Protein AF-A0A3M1S3Q2-F1 (afdb_monomer_lite)

Foldseek 3Di:
DDDDDDDDDDDPVSVVVVVVVVCVVCPPCVVVVCVVVVVVVVVVVVVVVVVVVVVVVVVVCVVDVDDPDDDDDDDDDDPDPDDPPPPPPPDDDPPDDDDDDDDDDD

pLDDT: mean 74.61, std 17.02, range [41.69, 95.81]

Sequence (106 aa):
MTFPLALGTPGGTEMLVILVVAVSLFGKRLPEVARSLGKSFSEFKRGISGLENEFRAVTSEVTNPNVPSSTTRTATEEDNEDDRREAVAPKFVPPSAAPQEETADS

Secondary structure (DSSP, 8-state):
----S-SS---HHHHHHHHHHHHHHHGGGHHHHHHHHHHHHHHHHHHHHHHHHHHHHHHHHHH-S-------------------------------S---------

Structure (mmCIF, N/CA/C/O backbone):
data_AF-A0A3M1S3Q2-F1
#
_entry.id   AF-A0A3M1S3Q2-F1
#
loop_
_atom_site.group_PDB
_atom_site.id
_atom_site.type_symbol
_atom_site.label_atom_id
_atom_site.label_alt_id
_atom_site.label_comp_id
_atom_site.label_asym_id
_atom_site.label_entity_id
_atom_site.label_seq_id
_atom_site.pdbx_PDB_ins_code
_atom_site.Cartn_x
_atom_site.Cartn_y
_atom_site.Cartn_z
_atom_site.occupancy
_atom_site.B_iso_or_equiv
_atom_site.auth_seq_id
_atom_site.auth_comp_id
_atom_site.auth_asym_id
_atom_site.auth_atom_id
_atom_site.pdbx_PDB_model_num
ATOM 1 N N . MET A 1 1 ? 28.705 -8.352 -19.014 1.00 44.66 1 MET A N 1
ATOM 2 C CA . MET A 1 1 ? 29.542 -8.138 -17.813 1.00 44.66 1 MET A CA 1
ATOM 3 C C . MET A 1 1 ? 28.625 -8.113 -16.605 1.00 44.66 1 MET A C 1
ATOM 5 O O . MET A 1 1 ? 27.873 -7.163 -16.452 1.00 44.66 1 MET A O 1
ATOM 9 N N . THR A 1 2 ? 28.598 -9.203 -15.841 1.00 50.84 2 THR A N 1
ATOM 10 C CA . THR A 1 2 ? 27.755 -9.379 -14.649 1.00 50.84 2 THR A CA 1
ATOM 11 C C . THR A 1 2 ? 28.519 -8.871 -13.427 1.00 50.84 2 THR A C 1
ATOM 13 O O . THR A 1 2 ? 29.659 -9.291 -13.232 1.00 50.84 2 THR A O 1
ATOM 16 N N . PHE A 1 3 ? 27.922 -7.988 -12.627 1.00 58.38 3 PHE A N 1
ATOM 17 C CA . PHE A 1 3 ? 28.509 -7.479 -11.382 1.00 58.38 3 PHE A CA 1
ATOM 18 C C . PHE A 1 3 ? 27.762 -8.053 -10.163 1.00 58.38 3 PHE A C 1
ATOM 20 O O . PHE A 1 3 ? 26.574 -8.358 -10.273 1.00 58.38 3 PHE A O 1
ATOM 27 N N . PRO A 1 4 ? 28.481 -8.326 -9.063 1.00 56.62 4 PRO A N 1
ATOM 28 C CA . PRO A 1 4 ? 28.164 -9.378 -8.109 1.00 56.62 4 PRO A CA 1
ATOM 29 C C . PRO A 1 4 ? 27.034 -9.002 -7.149 1.00 56.62 4 PRO A C 1
ATOM 31 O O . PRO A 1 4 ? 27.016 -7.934 -6.548 1.00 56.62 4 PRO A O 1
ATOM 34 N N . LEU A 1 5 ? 26.137 -9.966 -6.953 1.00 69.62 5 LEU A N 1
ATOM 35 C CA . LEU A 1 5 ? 25.271 -10.071 -5.787 1.00 69.62 5 LEU A CA 1
ATOM 36 C C . LEU A 1 5 ? 26.136 -10.099 -4.516 1.00 69.62 5 LEU A C 1
ATOM 38 O O . LEU A 1 5 ? 27.021 -10.942 -4.400 1.00 69.62 5 LEU A O 1
ATOM 42 N N . ALA A 1 6 ? 25.795 -9.228 -3.567 1.00 71.00 6 ALA A N 1
ATOM 43 C CA . ALA A 1 6 ? 26.351 -9.095 -2.219 1.00 71.00 6 ALA A CA 1
ATOM 44 C C . ALA A 1 6 ? 27.669 -8.307 -2.106 1.00 71.00 6 ALA A C 1
ATOM 46 O O . ALA A 1 6 ? 28.755 -8.845 -2.288 1.00 71.00 6 ALA A O 1
ATOM 47 N N . LEU A 1 7 ? 27.541 -7.028 -1.725 1.00 65.12 7 LEU A N 1
ATOM 48 C CA . LEU A 1 7 ? 28.132 -6.404 -0.524 1.00 65.12 7 LEU A CA 1
ATOM 49 C C . LEU A 1 7 ? 27.970 -4.876 -0.635 1.00 65.12 7 LEU A C 1
ATOM 51 O O . LEU A 1 7 ? 28.653 -4.232 -1.422 1.00 65.12 7 LEU A O 1
ATOM 55 N N . GLY A 1 8 ? 27.076 -4.284 0.161 1.00 66.25 8 GLY A N 1
ATOM 56 C CA . GLY A 1 8 ? 27.029 -2.829 0.359 1.00 66.25 8 GLY A CA 1
ATOM 57 C C . GLY A 1 8 ? 25.650 -2.230 0.151 1.00 66.25 8 GLY A C 1
ATOM 58 O O . GLY A 1 8 ? 24.934 -2.017 1.119 1.00 66.25 8 GLY A O 1
ATOM 59 N N . THR A 1 9 ? 25.252 -1.980 -1.088 1.00 66.25 9 THR A N 1
ATOM 60 C CA . THR A 1 9 ? 23.945 -1.413 -1.436 1.00 66.25 9 THR A CA 1
ATOM 61 C C . THR A 1 9 ? 23.685 -1.709 -2.912 1.00 66.25 9 THR A C 1
ATOM 63 O O . THR A 1 9 ? 24.552 -1.407 -3.730 1.00 66.25 9 THR A O 1
ATOM 66 N N . PRO A 1 10 ? 22.536 -2.296 -3.295 1.00 71.00 10 PRO A N 1
ATOM 67 C CA . PRO A 1 10 ? 22.197 -2.403 -4.707 1.00 71.00 10 PRO A CA 1
ATOM 68 C C . PRO A 1 10 ? 22.057 -0.985 -5.271 1.00 71.00 10 PRO A C 1
ATOM 70 O O . PRO A 1 10 ? 21.230 -0.193 -4.810 1.00 71.00 10 PRO A O 1
ATOM 73 N N . GLY A 1 11 ? 22.899 -0.649 -6.240 1.00 80.00 11 GLY A N 1
ATOM 74 C CA . GLY A 1 11 ? 22.790 0.558 -7.039 1.00 80.00 11 GLY A CA 1
ATOM 75 C C . GLY A 1 11 ? 21.501 0.572 -7.865 1.00 80.00 11 GLY A C 1
ATOM 76 O O . GLY A 1 11 ? 20.762 -0.413 -7.956 1.00 80.00 11 GLY A O 1
ATOM 77 N N . GLY A 1 12 ? 21.215 1.713 -8.500 1.00 84.94 12 GLY A N 1
ATOM 78 C CA . GLY A 1 12 ? 19.963 1.918 -9.243 1.00 84.94 12 GLY A CA 1
ATOM 79 C C . GLY A 1 12 ? 19.700 0.857 -10.319 1.00 84.94 12 GLY A C 1
ATOM 80 O O . GLY A 1 12 ? 18.558 0.445 -10.517 1.00 84.94 12 GLY A O 1
ATOM 81 N N . THR A 1 13 ? 20.755 0.351 -10.962 1.00 85.75 13 THR A N 1
ATOM 82 C CA . THR A 1 13 ? 20.650 -0.710 -11.972 1.00 85.75 13 THR A CA 1
ATOM 83 C C . THR A 1 13 ? 20.238 -2.052 -11.361 1.00 85.75 13 THR A C 1
ATOM 85 O O . THR A 1 13 ? 19.407 -2.749 -11.935 1.00 85.75 13 THR A O 1
ATOM 88 N N . GLU A 1 14 ? 20.755 -2.413 -10.185 1.00 84.69 14 GLU A N 1
ATOM 89 C CA . GLU A 1 14 ? 20.386 -3.660 -9.499 1.00 84.69 14 GLU A CA 1
ATOM 90 C C . GLU A 1 14 ? 18.942 -3.614 -8.991 1.00 84.69 14 GLU A C 1
ATOM 92 O O . GLU A 1 14 ? 18.213 -4.596 -9.135 1.00 84.69 14 GLU A O 1
ATOM 97 N N . MET A 1 15 ? 18.483 -2.458 -8.498 1.00 88.31 15 MET A N 1
ATOM 98 C CA . MET A 1 15 ? 17.068 -2.255 -8.158 1.00 88.31 15 MET A CA 1
ATOM 99 C C . MET A 1 15 ? 16.151 -2.442 -9.370 1.00 88.31 15 MET A C 1
ATOM 101 O O . MET A 1 15 ? 15.076 -3.028 -9.241 1.00 88.31 15 MET A O 1
ATOM 105 N N . LEU A 1 16 ? 16.578 -1.998 -10.555 1.00 90.75 16 LEU A N 1
ATOM 106 C CA . LEU A 1 16 ? 15.828 -2.192 -11.796 1.00 90.75 16 LEU A CA 1
ATOM 107 C C . LEU A 1 16 ? 15.758 -3.683 -12.169 1.00 90.75 16 LEU A C 1
ATOM 109 O O . LEU A 1 16 ? 14.686 -4.177 -12.509 1.00 90.75 16 LEU A O 1
ATOM 113 N N . VAL A 1 17 ? 16.858 -4.431 -12.030 1.00 91.69 17 VAL A N 1
ATOM 114 C CA . VAL A 1 17 ? 16.863 -5.888 -12.263 1.00 91.69 17 VAL A CA 1
ATOM 115 C C . VAL A 1 17 ? 15.924 -6.610 -11.291 1.00 91.69 17 VAL A C 1
ATOM 117 O O . VAL A 1 17 ? 15.114 -7.430 -11.726 1.00 91.69 17 VAL A O 1
ATOM 120 N N . ILE A 1 18 ? 15.969 -6.282 -9.996 1.00 90.88 18 ILE A N 1
ATOM 121 C CA . ILE A 1 18 ? 15.067 -6.870 -8.991 1.00 90.88 18 ILE A CA 1
ATOM 122 C C . ILE A 1 18 ? 13.607 -6.524 -9.308 1.00 90.88 18 ILE A C 1
ATOM 124 O O . ILE A 1 18 ? 12.748 -7.402 -9.241 1.00 90.88 18 ILE A O 1
ATOM 128 N N . LEU 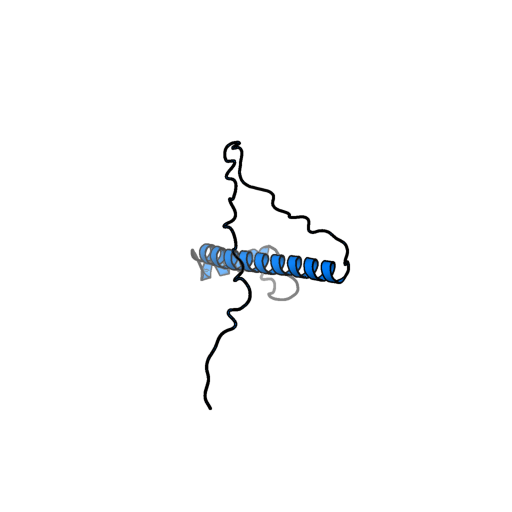A 1 19 ? 13.322 -5.279 -9.705 1.00 91.44 19 LEU A N 1
ATOM 129 C CA . LEU A 1 19 ? 11.986 -4.850 -10.124 1.00 91.44 19 LEU A CA 1
ATOM 130 C C . LEU A 1 19 ? 11.485 -5.683 -11.311 1.00 91.44 19 LEU A C 1
ATOM 132 O O . LEU A 1 19 ? 10.350 -6.155 -11.290 1.00 91.44 19 LEU A O 1
ATOM 136 N N . VAL A 1 20 ? 12.327 -5.903 -12.322 1.00 94.00 20 VAL A N 1
ATOM 137 C CA . VAL A 1 20 ? 11.981 -6.725 -13.490 1.00 94.00 20 VAL A CA 1
ATOM 138 C C . VAL A 1 20 ? 11.689 -8.168 -13.078 1.00 94.00 20 VAL A C 1
ATOM 140 O O . VAL A 1 20 ? 10.687 -8.731 -13.515 1.00 94.00 20 VAL A O 1
ATOM 143 N N . VAL A 1 21 ? 12.500 -8.758 -12.195 1.00 94.19 21 VAL A N 1
ATOM 144 C CA . VAL A 1 21 ? 12.262 -10.117 -11.677 1.00 94.19 21 VAL A CA 1
ATOM 145 C C . VAL A 1 21 ? 10.962 -10.184 -10.870 1.00 94.19 21 VAL A C 1
ATOM 147 O O . VAL A 1 21 ? 10.163 -11.099 -11.074 1.00 94.19 21 VAL A O 1
ATOM 150 N N . ALA A 1 22 ? 10.696 -9.199 -10.011 1.00 93.31 22 ALA A N 1
ATOM 151 C CA . ALA A 1 22 ? 9.457 -9.116 -9.245 1.00 93.31 22 ALA A CA 1
ATOM 152 C C . ALA A 1 22 ? 8.231 -8.985 -10.167 1.00 93.31 22 ALA A C 1
ATOM 154 O O . ALA A 1 22 ? 7.236 -9.680 -9.973 1.00 93.31 22 ALA A O 1
ATOM 155 N N . VAL A 1 23 ? 8.303 -8.162 -11.216 1.00 94.31 23 VAL A N 1
ATOM 156 C CA . VAL A 1 23 ? 7.235 -8.062 -12.222 1.00 94.31 23 VAL A CA 1
ATOM 157 C C . VAL A 1 23 ? 7.101 -9.359 -13.023 1.00 94.31 23 VAL A C 1
ATOM 159 O O . VAL A 1 23 ? 5.990 -9.721 -13.377 1.00 94.31 23 VAL A O 1
ATOM 162 N N . SER A 1 24 ? 8.173 -10.109 -13.270 1.00 95.06 24 SER A N 1
ATOM 163 C CA . SER A 1 24 ? 8.079 -11.408 -13.950 1.00 95.06 24 SER A CA 1
ATOM 164 C C . SER A 1 24 ? 7.367 -12.467 -13.090 1.00 95.06 24 SER A C 1
ATOM 166 O O . SER A 1 24 ? 6.541 -13.226 -13.591 1.00 95.06 24 SER A O 1
ATOM 168 N N . LEU A 1 25 ? 7.624 -12.474 -11.776 1.00 94.25 25 LEU A N 1
ATOM 169 C CA . LEU A 1 25 ? 7.005 -13.399 -10.816 1.00 94.25 25 LEU A CA 1
ATOM 170 C C . LEU A 1 25 ? 5.545 -13.043 -10.502 1.00 94.25 25 LEU A C 1
ATOM 172 O O . LEU A 1 25 ? 4.674 -13.910 -10.489 1.00 94.25 25 LEU A O 1
ATOM 176 N N . PHE A 1 26 ? 5.272 -11.765 -10.229 1.00 93.25 26 PHE A N 1
ATOM 177 C CA . PHE A 1 26 ? 3.958 -11.295 -9.779 1.00 93.25 26 PHE A CA 1
ATOM 178 C C . PHE A 1 26 ? 3.093 -10.733 -10.918 1.00 93.25 26 PHE A C 1
ATOM 180 O O . PHE A 1 26 ? 1.869 -10.638 -10.787 1.00 93.25 26 PHE A O 1
ATOM 187 N N . GLY A 1 27 ? 3.694 -10.335 -12.039 1.00 92.56 27 GLY A N 1
ATOM 188 C CA . GLY A 1 27 ? 3.002 -9.786 -13.203 1.00 92.56 27 GLY A CA 1
ATOM 189 C C . GLY A 1 27 ? 2.099 -8.611 -12.842 1.00 92.56 27 GLY A C 1
ATOM 190 O O . GLY A 1 27 ? 2.485 -7.650 -12.175 1.00 92.56 27 GLY A O 1
ATOM 191 N N . LYS A 1 28 ? 0.833 -8.731 -13.245 1.00 92.25 28 LYS A N 1
ATOM 192 C CA . LYS A 1 28 ? -0.221 -7.738 -12.987 1.00 92.25 28 LYS A CA 1
ATOM 193 C C . LYS A 1 28 ? -0.628 -7.637 -11.511 1.00 92.25 28 LYS A C 1
ATOM 195 O O . LYS A 1 28 ? -1.343 -6.701 -11.163 1.00 92.25 28 LYS A O 1
ATOM 200 N N . ARG A 1 29 ? -0.205 -8.574 -10.653 1.00 93.19 29 ARG A N 1
ATOM 201 C CA . ARG A 1 29 ? -0.534 -8.596 -9.216 1.00 93.19 29 ARG A CA 1
ATOM 202 C C . ARG A 1 29 ? 0.412 -7.748 -8.377 1.00 93.19 29 ARG A C 1
ATOM 204 O O . ARG A 1 29 ? 0.057 -7.381 -7.266 1.00 93.19 29 ARG A O 1
ATOM 211 N N . LEU A 1 30 ? 1.570 -7.360 -8.908 1.00 94.00 30 LEU A N 1
ATOM 212 C CA . LEU A 1 30 ? 2.522 -6.498 -8.205 1.00 94.00 30 LEU A CA 1
ATOM 213 C C . LEU A 1 30 ? 1.910 -5.171 -7.695 1.00 94.00 30 LEU A C 1
ATOM 215 O O . LEU A 1 30 ? 2.073 -4.879 -6.512 1.00 94.00 30 LEU A O 1
ATOM 219 N N . PRO A 1 31 ? 1.149 -4.387 -8.491 1.00 89.88 31 PRO A N 1
ATOM 220 C CA . PRO A 1 31 ? 0.488 -3.176 -7.989 1.00 89.88 31 PRO A CA 1
ATOM 221 C C . PRO A 1 31 ? -0.628 -3.463 -6.976 1.00 89.88 31 PRO A C 1
ATOM 223 O O . PRO A 1 31 ? -0.910 -2.630 -6.118 1.00 89.88 31 PRO A O 1
ATOM 226 N N . GLU A 1 32 ? -1.269 -4.627 -7.066 1.00 93.88 32 GLU A N 1
ATOM 227 C CA . GLU A 1 32 ? -2.302 -5.065 -6.125 1.00 93.88 32 GLU A CA 1
ATOM 228 C C . GLU A 1 32 ? -1.681 -5.380 -4.755 1.00 93.88 32 GLU A C 1
ATOM 230 O O . GLU A 1 32 ? -2.113 -4.824 -3.746 1.00 93.88 32 GLU A O 1
ATOM 235 N N . VAL A 1 33 ? -0.585 -6.149 -4.744 1.00 93.88 33 VAL A N 1
ATOM 236 C CA . VAL A 1 33 ? 0.212 -6.476 -3.550 1.00 93.88 33 VAL A CA 1
ATOM 237 C C . VAL A 1 33 ? 0.860 -5.226 -2.950 1.00 93.88 33 VAL A C 1
ATOM 239 O O . VAL A 1 33 ? 0.817 -5.024 -1.739 1.00 93.88 33 VAL A O 1
ATOM 242 N N . ALA A 1 34 ? 1.411 -4.334 -3.776 1.00 93.62 34 ALA A N 1
ATOM 243 C CA . ALA A 1 34 ? 1.976 -3.073 -3.300 1.00 93.62 34 ALA A CA 1
ATOM 244 C C . ALA A 1 34 ? 0.914 -2.188 -2.628 1.00 93.62 34 ALA A C 1
ATOM 246 O O . ALA A 1 34 ? 1.186 -1.564 -1.605 1.00 93.62 34 ALA A O 1
ATOM 247 N N . ARG A 1 35 ? -0.316 -2.153 -3.162 1.00 94.50 35 ARG A N 1
ATOM 248 C CA . ARG A 1 35 ? -1.427 -1.413 -2.546 1.00 94.50 35 ARG A CA 1
ATOM 249 C C . ARG A 1 35 ? -1.901 -2.051 -1.245 1.00 94.50 35 ARG A C 1
ATOM 251 O O . ARG A 1 35 ? -2.166 -1.310 -0.301 1.00 94.50 35 ARG A O 1
ATOM 258 N N . SER A 1 36 ? -2.017 -3.377 -1.172 1.00 94.25 36 SER A N 1
ATOM 259 C CA . SER A 1 36 ? -2.443 -4.055 0.060 1.00 94.25 36 SER A CA 1
ATOM 260 C C . SER A 1 36 ? -1.399 -3.912 1.170 1.00 94.25 36 SER A C 1
ATOM 262 O O . SER A 1 36 ? -1.749 -3.515 2.279 1.00 94.25 36 SER A O 1
ATOM 264 N N . LEU A 1 37 ? -0.119 -4.132 0.851 1.00 95.38 37 LEU A N 1
ATOM 265 C CA . LEU A 1 37 ? 0.998 -3.939 1.783 1.00 95.38 37 LEU A CA 1
ATOM 266 C C . LEU A 1 37 ? 1.185 -2.465 2.161 1.00 95.38 37 LEU A C 1
ATOM 268 O O . LEU A 1 37 ? 1.477 -2.144 3.310 1.00 95.38 37 LEU A O 1
ATOM 272 N N . GLY A 1 38 ? 0.991 -1.549 1.210 1.00 93.94 38 GLY A N 1
ATOM 273 C CA . GLY A 1 38 ? 1.083 -0.112 1.453 1.00 93.94 38 GLY A CA 1
ATOM 274 C C . GLY A 1 38 ? 0.005 0.388 2.414 1.00 93.94 38 GLY A C 1
ATOM 275 O O . GLY A 1 38 ? 0.300 1.197 3.293 1.00 93.94 38 GLY A O 1
ATOM 276 N N . LYS A 1 39 ? -1.225 -0.130 2.302 1.00 94.94 39 LYS A N 1
ATOM 277 C CA . LYS A 1 39 ? -2.305 0.168 3.255 1.00 94.94 39 LYS A CA 1
ATOM 278 C C . LYS A 1 39 ? -1.973 -0.338 4.658 1.00 94.94 39 LYS A C 1
ATOM 280 O O . LYS A 1 39 ? -1.992 0.465 5.586 1.00 94.94 39 LYS A O 1
ATOM 285 N N . SER A 1 40 ? -1.573 -1.606 4.805 1.00 94.88 40 SER A N 1
ATOM 286 C CA . SER A 1 40 ? -1.206 -2.160 6.118 1.00 94.88 40 SER A CA 1
ATOM 287 C C . SER A 1 40 ? -0.018 -1.427 6.744 1.00 94.88 40 SER A C 1
ATOM 289 O O . SER A 1 40 ? -0.016 -1.155 7.940 1.00 94.88 40 SER A O 1
ATOM 291 N N . PHE A 1 41 ? 0.978 -1.046 5.939 1.00 95.81 41 PHE A N 1
ATOM 292 C CA . PHE A 1 41 ? 2.124 -0.274 6.417 1.00 95.81 41 PHE A CA 1
ATOM 293 C C . PHE A 1 41 ? 1.737 1.161 6.815 1.00 95.81 41 PHE A C 1
ATOM 295 O O . PHE A 1 41 ? 2.257 1.694 7.794 1.00 95.81 41 PHE A O 1
ATOM 302 N N . SER A 1 42 ? 0.804 1.790 6.092 1.00 95.06 42 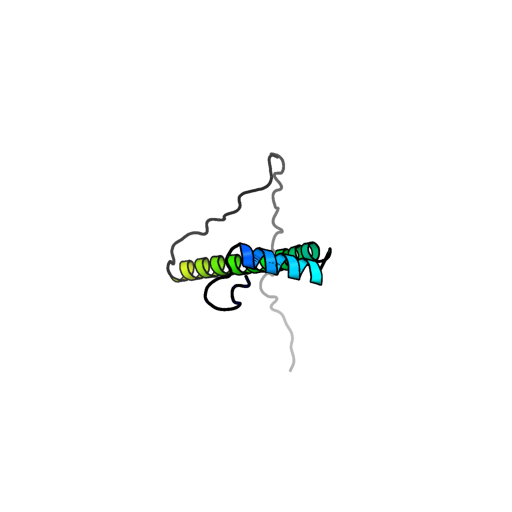SER A N 1
ATOM 303 C CA . SER A 1 42 ? 0.282 3.119 6.433 1.00 95.06 42 SER A CA 1
ATOM 304 C C . SER A 1 42 ? -0.497 3.107 7.748 1.00 95.06 42 SER A C 1
ATOM 306 O O . SER A 1 42 ? -0.284 3.985 8.585 1.00 95.06 42 SER A O 1
ATOM 308 N N . GLU A 1 43 ? -1.356 2.109 7.954 1.00 95.56 43 GLU A N 1
ATOM 309 C CA . GLU A 1 43 ? -2.098 1.922 9.206 1.00 95.56 43 GLU A CA 1
ATOM 310 C C . GLU A 1 43 ? -1.154 1.612 10.373 1.00 95.56 43 GLU A C 1
ATOM 312 O O . GLU A 1 43 ? -1.261 2.240 11.424 1.00 95.56 43 GLU A O 1
ATOM 317 N N . PHE A 1 44 ? -0.158 0.746 10.162 1.00 95.44 44 PHE A N 1
ATOM 318 C CA . PHE A 1 44 ? 0.878 0.449 11.153 1.00 95.44 44 PHE A CA 1
ATOM 319 C C . PHE A 1 44 ? 1.670 1.700 11.559 1.00 95.44 44 PHE A C 1
ATOM 321 O O . PHE A 1 44 ? 1.835 1.973 12.747 1.00 95.44 44 PHE A O 1
ATOM 328 N N . LYS A 1 45 ? 2.095 2.515 10.584 1.00 94.94 45 LYS A N 1
ATOM 329 C CA . LYS A 1 45 ? 2.784 3.786 10.849 1.00 94.94 45 LYS A CA 1
ATOM 330 C C . LYS A 1 45 ? 1.901 4.750 11.646 1.00 94.94 45 LYS A C 1
ATOM 332 O O . LYS A 1 45 ? 2.389 5.370 12.585 1.00 94.94 45 LYS A O 1
ATOM 337 N N . ARG A 1 46 ? 0.614 4.873 11.296 1.00 94.38 46 ARG A N 1
ATOM 338 C CA . ARG A 1 46 ? -0.345 5.728 12.024 1.00 94.38 46 ARG A CA 1
ATOM 339 C C . ARG A 1 46 ? -0.556 5.244 13.458 1.00 94.38 46 ARG A C 1
ATOM 341 O O . ARG A 1 46 ? -0.590 6.079 14.355 1.00 94.38 46 ARG A O 1
ATOM 348 N N . GLY A 1 47 ? -0.635 3.930 13.669 1.00 93.81 47 GLY A N 1
ATOM 349 C CA . GLY A 1 47 ? -0.707 3.325 14.999 1.00 93.81 47 GLY A CA 1
ATOM 350 C C . GLY A 1 47 ? 0.519 3.659 15.849 1.00 93.81 47 GLY A C 1
ATOM 351 O O . GLY A 1 47 ? 0.371 4.190 16.943 1.00 93.81 47 GLY A O 1
ATOM 352 N N . ILE A 1 48 ? 1.729 3.448 15.319 1.00 94.44 48 ILE A N 1
ATOM 353 C CA . ILE A 1 48 ? 2.975 3.779 16.034 1.00 94.44 48 ILE A CA 1
ATOM 354 C C . ILE A 1 48 ? 3.063 5.274 16.357 1.00 94.44 48 ILE A C 1
ATOM 356 O O . ILE A 1 48 ? 3.408 5.631 17.479 1.00 94.44 48 ILE A O 1
ATOM 360 N N . SER A 1 49 ? 2.733 6.154 15.406 1.00 93.12 49 SER A N 1
ATOM 361 C CA . SER A 1 49 ? 2.756 7.603 15.646 1.00 93.12 49 SER A CA 1
ATOM 362 C C . SER A 1 49 ? 1.740 8.050 16.703 1.00 93.12 49 SER A C 1
ATOM 364 O O . SER A 1 49 ? 2.024 8.983 17.450 1.00 93.12 49 SER A O 1
ATOM 366 N N . GLY A 1 50 ? 0.578 7.393 16.794 1.00 90.00 50 GLY A N 1
ATOM 367 C CA . GLY A 1 50 ? -0.386 7.627 17.874 1.00 90.00 50 GLY A CA 1
ATOM 368 C C . GLY A 1 50 ? 0.195 7.266 19.243 1.00 90.00 50 GLY A C 1
ATOM 369 O O . GLY A 1 50 ? 0.181 8.094 20.152 1.00 90.00 50 GLY A O 1
ATOM 370 N N . LEU A 1 51 ? 0.813 6.084 19.347 1.00 90.44 51 LEU A N 1
ATOM 371 C CA . LEU A 1 51 ? 1.449 5.611 20.582 1.00 90.44 51 LEU A CA 1
ATOM 372 C C . LEU A 1 51 ? 2.610 6.506 21.034 1.00 90.44 51 LEU A C 1
ATOM 374 O O . LEU A 1 51 ? 2.743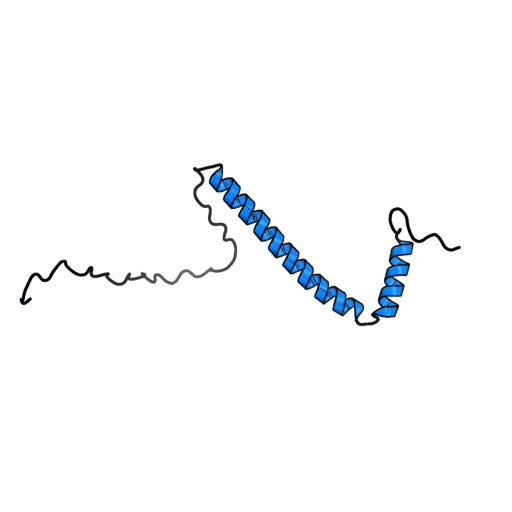 6.781 22.223 1.0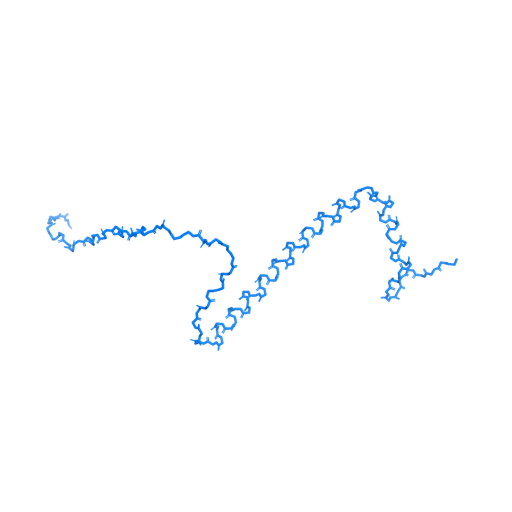0 90.44 51 LEU A O 1
ATOM 378 N N . GLU A 1 52 ? 3.440 6.988 20.106 1.00 89.88 52 GLU A N 1
ATOM 379 C CA . GLU A 1 52 ? 4.522 7.928 20.429 1.00 89.88 52 GLU A CA 1
ATOM 380 C C . GLU A 1 52 ? 3.972 9.234 21.028 1.00 89.88 52 GLU A C 1
ATOM 382 O O . GLU A 1 52 ? 4.528 9.770 21.990 1.00 89.88 52 GLU A O 1
ATOM 387 N N . ASN A 1 53 ? 2.858 9.732 20.486 1.00 88.75 53 ASN A N 1
ATOM 388 C CA . ASN A 1 53 ? 2.237 10.973 20.934 1.00 88.75 53 ASN A CA 1
ATOM 389 C C . ASN A 1 53 ? 1.567 10.822 22.311 1.00 88.75 53 ASN A C 1
ATOM 391 O O . ASN A 1 53 ? 1.723 11.694 23.166 1.00 88.75 53 ASN A O 1
ATOM 395 N N . GLU A 1 54 ? 0.885 9.701 22.554 1.00 86.31 54 GLU A N 1
ATOM 396 C CA . GLU A 1 54 ? 0.311 9.360 23.864 1.00 86.31 54 GLU A CA 1
ATOM 397 C C . GLU A 1 54 ? 1.404 9.165 24.921 1.00 86.31 54 GLU A C 1
ATOM 399 O O . GLU A 1 54 ? 1.329 9.737 26.008 1.00 86.31 54 GLU A O 1
ATOM 404 N N . PHE A 1 55 ? 2.475 8.441 24.586 1.00 88.31 55 PHE A N 1
ATOM 405 C CA . PHE A 1 55 ? 3.606 8.237 25.490 1.00 88.31 55 PHE A CA 1
ATOM 406 C C . PHE A 1 55 ? 4.280 9.561 25.873 1.00 88.31 55 PHE A C 1
ATOM 408 O O . PHE A 1 55 ? 4.630 9.783 27.038 1.00 88.31 55 PHE A O 1
ATOM 415 N N . ARG A 1 56 ? 4.422 10.480 24.909 1.00 86.00 56 ARG A N 1
ATOM 416 C CA . ARG A 1 56 ? 4.946 11.828 25.151 1.00 86.00 56 ARG A CA 1
ATOM 417 C C . ARG A 1 56 ? 4.002 12.662 26.019 1.00 86.00 56 ARG A C 1
ATOM 419 O O . ARG A 1 56 ? 4.495 13.388 26.883 1.00 86.00 56 ARG A O 1
ATOM 426 N N . ALA A 1 57 ? 2.688 12.556 25.824 1.00 83.69 57 ALA A N 1
ATOM 427 C CA . ALA A 1 57 ? 1.690 13.261 26.629 1.00 83.69 57 ALA A CA 1
ATOM 428 C C . ALA A 1 57 ? 1.714 12.789 28.092 1.00 83.69 57 ALA A C 1
ATOM 430 O O . ALA A 1 57 ? 1.885 13.615 28.985 1.00 83.69 57 ALA A O 1
ATOM 431 N N . VAL A 1 58 ? 1.682 11.473 28.326 1.00 83.50 58 VAL A N 1
ATOM 432 C CA . VAL A 1 58 ? 1.739 10.874 29.673 1.00 83.50 58 VAL A CA 1
ATOM 433 C C . VAL A 1 58 ? 3.063 11.194 30.374 1.00 83.50 58 VAL A C 1
ATOM 435 O O . VAL A 1 58 ? 3.081 11.571 31.541 1.00 83.50 58 VAL A O 1
ATOM 438 N N . THR A 1 59 ? 4.191 11.115 29.663 1.00 81.06 59 THR A N 1
ATOM 439 C CA . THR A 1 59 ? 5.504 11.464 30.240 1.00 81.06 59 THR A CA 1
ATOM 440 C C . THR A 1 59 ? 5.582 12.947 30.620 1.00 81.06 59 THR A C 1
ATOM 442 O O . THR A 1 59 ? 6.175 13.303 31.642 1.00 81.06 59 THR A O 1
ATOM 445 N N . SER A 1 60 ? 4.966 13.817 29.816 1.00 79.12 60 SER A N 1
ATOM 446 C CA . SER A 1 60 ? 4.903 15.256 30.092 1.00 79.12 60 SER A CA 1
ATOM 447 C C . SER A 1 60 ? 3.977 15.572 31.270 1.00 79.12 60 SER A C 1
ATOM 449 O O . SER A 1 60 ? 4.304 16.447 32.068 1.00 79.12 60 SER A O 1
ATOM 451 N N . GLU A 1 61 ? 2.877 14.830 31.421 1.00 71.81 61 GLU A N 1
ATOM 452 C CA . GLU A 1 61 ? 1.934 14.942 32.542 1.00 71.81 61 GLU A CA 1
ATOM 453 C C . GLU A 1 61 ? 2.570 14.502 33.872 1.00 71.81 61 GLU A C 1
ATOM 455 O O . GLU A 1 61 ? 2.456 15.199 34.877 1.00 71.81 61 GLU A O 1
ATOM 460 N N . VAL A 1 62 ? 3.336 13.404 33.873 1.00 71.50 62 VAL A N 1
ATOM 461 C CA . VAL A 1 62 ? 4.051 12.919 35.071 1.00 71.50 62 VAL A CA 1
ATOM 462 C C . VAL A 1 62 ? 5.187 13.864 35.489 1.00 71.50 62 VAL A C 1
ATOM 464 O O . VAL A 1 62 ? 5.519 13.954 36.670 1.00 71.50 62 VAL A O 1
ATOM 467 N N . THR A 1 63 ? 5.783 14.591 34.540 1.00 69.56 63 THR A N 1
ATOM 468 C CA . THR A 1 63 ? 6.929 15.481 34.803 1.00 69.56 63 THR A CA 1
ATOM 469 C C . THR A 1 63 ? 6.510 16.915 35.153 1.00 69.56 63 THR A C 1
ATOM 471 O O . THR A 1 63 ? 7.295 17.642 35.763 1.00 69.56 63 THR A O 1
ATOM 474 N N . ASN A 1 64 ? 5.292 17.348 34.808 1.00 64.19 64 ASN A N 1
ATOM 475 C CA . ASN A 1 64 ? 4.839 18.720 35.038 1.00 64.19 64 ASN A CA 1
ATOM 476 C C . ASN A 1 64 ? 3.398 18.774 35.593 1.00 64.19 64 ASN A C 1
ATOM 478 O O . ASN A 1 64 ? 2.448 18.726 34.814 1.00 64.19 64 ASN A O 1
ATOM 482 N N . PRO A 1 65 ? 3.202 18.951 36.915 1.00 60.66 65 PRO A N 1
ATOM 483 C CA . PRO A 1 65 ? 1.877 18.939 37.541 1.00 60.66 65 PRO A CA 1
ATOM 484 C C . PRO A 1 65 ? 1.050 20.221 37.314 1.00 60.66 65 PRO A C 1
ATOM 486 O O . PRO A 1 65 ? 0.025 20.404 37.964 1.00 60.66 65 PRO A O 1
ATOM 489 N N . ASN A 1 66 ? 1.477 21.139 36.436 1.00 63.59 66 ASN A N 1
ATOM 490 C CA . ASN A 1 66 ? 0.803 22.424 36.236 1.00 63.59 66 ASN A CA 1
ATOM 491 C C . ASN A 1 66 ? 0.686 22.819 34.753 1.00 63.59 66 ASN A C 1
ATOM 493 O O . ASN A 1 66 ? 1.321 23.777 34.312 1.00 63.59 66 ASN A O 1
ATOM 497 N N . VAL A 1 67 ? -0.138 22.107 33.978 1.00 59.00 67 VAL A N 1
ATOM 498 C CA . VAL A 1 67 ? -0.653 22.611 32.691 1.00 59.00 67 VAL A CA 1
ATOM 499 C C . VAL A 1 67 ? -2.149 22.291 32.537 1.00 59.00 67 VAL A C 1
ATOM 501 O O . VAL A 1 67 ? -2.519 21.120 32.525 1.00 59.00 67 VAL A O 1
ATOM 504 N N . PRO A 1 68 ? -3.037 23.300 32.424 1.00 60.22 68 PRO A N 1
ATOM 505 C CA . PRO A 1 68 ? -4.450 23.067 32.150 1.00 60.22 68 PRO A CA 1
ATOM 506 C C . PRO A 1 68 ? -4.649 22.561 30.716 1.00 60.22 68 PRO A C 1
ATOM 508 O O . PRO A 1 68 ? -4.140 23.136 29.749 1.00 60.22 68 PRO A O 1
ATOM 511 N N . SER A 1 69 ? -5.417 21.477 30.604 1.00 58.53 69 SER A N 1
ATOM 512 C CA . SER A 1 69 ? -5.813 20.805 29.368 1.00 58.53 69 SER A CA 1
ATOM 513 C C . SER A 1 69 ? -6.297 21.784 28.301 1.00 58.53 69 SER A C 1
ATOM 515 O O . SER A 1 69 ? -7.399 22.325 28.373 1.00 58.53 69 SER A O 1
ATOM 517 N N . SER A 1 70 ? -5.471 21.984 27.277 1.00 56.09 70 SER A N 1
ATOM 518 C CA . SER A 1 70 ? -5.858 22.682 26.054 1.00 56.09 70 SER A CA 1
ATOM 519 C C . SER A 1 70 ? -6.435 21.659 25.081 1.00 56.09 70 SER A C 1
ATOM 521 O O . SER A 1 70 ? -5.701 20.947 24.395 1.00 56.09 70 SER A O 1
ATOM 523 N N . THR A 1 71 ? -7.762 21.572 25.046 1.00 53.41 71 THR A N 1
ATOM 524 C CA . THR A 1 71 ? -8.531 20.869 24.015 1.00 53.41 71 THR A CA 1
ATOM 525 C C . THR A 1 71 ? -8.071 21.322 22.630 1.00 53.41 71 THR A C 1
ATOM 527 O O . THR A 1 71 ? -8.395 22.418 22.181 1.00 53.41 71 THR A O 1
ATOM 530 N N . THR A 1 72 ? -7.326 20.467 21.931 1.00 50.97 72 THR A N 1
ATOM 531 C CA . THR A 1 72 ? -7.136 20.595 20.485 1.00 50.97 72 THR A CA 1
ATOM 532 C C . THR A 1 72 ? -8.305 19.897 19.806 1.00 50.97 72 THR A C 1
ATOM 534 O O . THR A 1 72 ? -8.344 18.670 19.727 1.00 50.97 72 THR A O 1
ATOM 537 N N . ARG A 1 73 ? -9.267 20.676 19.310 1.00 53.41 73 ARG A N 1
ATOM 538 C CA . ARG A 1 73 ? -10.213 20.224 18.285 1.00 53.41 73 ARG A CA 1
ATOM 539 C C . ARG A 1 73 ? -10.453 21.378 17.317 1.00 53.41 73 ARG A C 1
ATOM 541 O O . ARG A 1 73 ? -11.258 22.260 17.579 1.00 53.41 73 ARG A O 1
ATOM 548 N N . THR A 1 74 ? -9.705 21.369 16.218 1.00 48.31 74 THR A N 1
ATOM 549 C CA . THR A 1 74 ? -9.965 22.206 15.043 1.00 48.31 74 THR A CA 1
ATOM 550 C C . THR A 1 74 ? -10.535 21.324 13.937 1.00 48.31 74 THR A C 1
ATOM 552 O O . THR A 1 74 ? -9.960 20.275 13.648 1.00 48.31 74 THR A O 1
ATOM 555 N N . ALA A 1 75 ? -11.607 21.837 13.318 1.00 48.62 75 ALA A N 1
ATOM 556 C CA . ALA A 1 75 ? -12.423 21.324 12.210 1.00 48.62 75 ALA A CA 1
ATOM 557 C C . ALA A 1 75 ? -13.380 20.184 12.616 1.00 48.62 75 ALA A C 1
ATOM 559 O O . ALA A 1 75 ? -12.945 19.116 13.030 1.00 48.62 75 ALA A O 1
ATOM 560 N N . THR A 1 76 ? -14.705 20.339 12.553 1.00 41.69 76 THR A N 1
ATOM 561 C CA . THR A 1 76 ? -15.532 20.917 11.474 1.00 41.69 76 THR A CA 1
ATOM 562 C C . THR A 1 76 ? -16.919 21.267 12.048 1.00 41.69 76 THR A C 1
ATOM 564 O O . THR A 1 76 ? -17.309 20.608 13.006 1.00 41.69 76 THR A O 1
ATOM 567 N N . GLU A 1 77 ? -17.634 22.217 11.417 1.00 50.62 77 GLU A N 1
ATOM 568 C CA . GLU A 1 77 ? -19.053 22.595 11.661 1.00 50.62 77 GLU A CA 1
ATOM 569 C C . GLU A 1 77 ? -19.203 23.466 12.940 1.00 50.62 77 GLU A C 1
ATOM 571 O O . GLU A 1 77 ? -18.643 23.143 13.975 1.00 50.62 77 GLU A O 1
ATOM 576 N N . GLU A 1 78 ? -19.794 24.667 12.968 1.00 44.81 78 GLU A N 1
ATOM 577 C CA . GLU A 1 78 ? -21.100 25.097 12.461 1.00 44.81 78 GLU A CA 1
ATOM 578 C C . GLU A 1 78 ? -21.145 26.639 12.311 1.00 44.81 78 GLU A C 1
ATOM 580 O O . GLU A 1 78 ? -20.851 27.380 13.248 1.00 44.81 78 GLU A O 1
ATOM 585 N N . ASP A 1 79 ? -21.542 27.116 11.130 1.00 47.25 79 ASP A N 1
ATOM 586 C CA . ASP A 1 79 ? -22.278 28.373 10.960 1.00 47.25 79 ASP A CA 1
ATOM 587 C C . ASP A 1 79 ? -23.761 27.999 11.079 1.00 47.25 79 ASP A C 1
ATOM 589 O O . ASP A 1 79 ? -24.325 27.445 10.137 1.00 47.25 79 ASP A O 1
ATOM 593 N N . ASN A 1 80 ? -24.344 28.144 12.270 1.00 47.22 80 ASN A N 1
ATOM 594 C CA . ASN A 1 80 ? -25.792 28.196 12.494 1.00 47.22 80 ASN A CA 1
ATOM 595 C C . ASN A 1 80 ? -26.065 28.736 13.905 1.00 47.22 80 A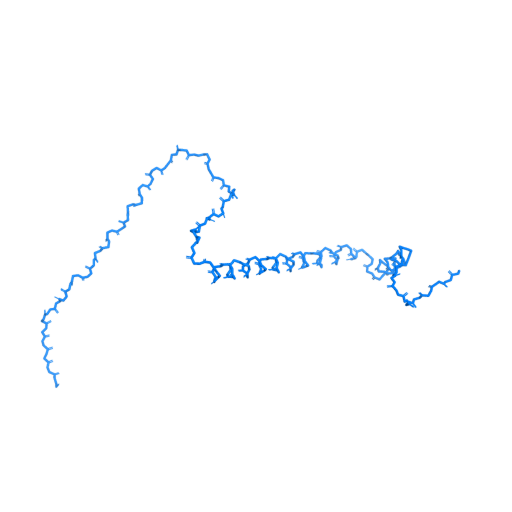SN A C 1
ATOM 597 O O . ASN A 1 80 ? -26.041 28.019 14.904 1.00 47.22 80 ASN A O 1
ATOM 601 N N . GLU A 1 81 ? -26.325 30.037 13.977 1.00 56.38 81 GLU A N 1
ATOM 602 C CA . GLU A 1 81 ? -27.000 30.657 15.111 1.00 56.38 81 GLU A CA 1
ATOM 603 C C . GLU A 1 81 ? -28.494 30.286 15.093 1.00 56.38 81 GLU A C 1
ATOM 605 O O . GLU A 1 81 ? -29.270 31.055 14.545 1.00 56.38 81 GLU A O 1
ATOM 610 N N . ASP A 1 82 ? -28.912 29.145 15.659 1.00 55.53 82 ASP A N 1
ATOM 611 C CA . ASP A 1 82 ? -30.284 28.957 16.190 1.00 55.53 82 ASP A CA 1
ATOM 612 C C . ASP A 1 82 ? -30.464 27.593 16.892 1.00 55.53 82 ASP A C 1
ATOM 614 O O . ASP A 1 82 ? -30.990 26.659 16.301 1.00 55.53 82 ASP A O 1
ATOM 618 N N . ASP A 1 83 ? -30.037 27.425 18.150 1.00 52.19 83 ASP A N 1
ATOM 619 C CA . ASP A 1 83 ? -30.720 26.470 19.047 1.00 52.19 83 ASP A CA 1
ATOM 620 C C . ASP A 1 83 ? -30.279 26.669 20.506 1.00 52.19 83 ASP A C 1
ATOM 622 O O . ASP A 1 83 ? -29.401 25.989 21.047 1.00 52.19 83 ASP A O 1
ATOM 626 N N . ARG A 1 84 ? -30.925 27.610 21.201 1.00 56.44 84 ARG A N 1
ATOM 627 C CA . ARG A 1 84 ? -30.948 27.617 22.672 1.00 56.44 84 ARG A CA 1
ATOM 628 C C . ARG A 1 84 ? -31.792 26.444 23.176 1.00 56.44 84 ARG A C 1
ATOM 630 O O . ARG A 1 84 ? -32.834 26.644 23.801 1.00 56.44 84 ARG A O 1
ATOM 637 N N . ARG A 1 85 ? -31.329 25.211 22.973 1.00 54.19 85 ARG A N 1
ATOM 638 C CA . ARG A 1 85 ? -31.820 24.084 23.767 1.00 54.19 85 ARG A CA 1
ATOM 639 C C . ARG A 1 85 ? -31.182 24.191 25.135 1.00 54.19 85 ARG A C 1
ATOM 641 O O . ARG A 1 85 ? -30.103 23.660 25.382 1.00 54.19 85 ARG A O 1
ATOM 648 N N . GLU A 1 86 ? -31.862 24.919 26.016 1.00 62.88 86 GLU A N 1
ATOM 649 C CA . GLU A 1 86 ? -31.761 24.702 27.452 1.00 62.88 86 GLU A CA 1
ATOM 650 C C . GLU A 1 86 ? -31.772 23.191 27.691 1.00 62.88 86 GLU A C 1
ATOM 652 O O . GLU A 1 86 ? -32.798 22.524 27.550 1.00 62.88 86 GLU A O 1
ATOM 657 N N . ALA A 1 87 ? -30.611 22.629 28.018 1.00 62.25 87 ALA A N 1
ATOM 658 C CA . ALA A 1 87 ? -30.545 21.295 28.572 1.00 62.25 87 ALA A CA 1
ATOM 659 C C . ALA A 1 87 ? -31.180 21.386 29.961 1.00 62.25 87 ALA A C 1
ATOM 661 O O . ALA A 1 87 ? -30.507 21.669 30.954 1.00 62.25 87 ALA A O 1
ATOM 662 N N . VAL A 1 88 ? -32.503 21.219 30.018 1.00 64.94 88 VAL A N 1
ATOM 663 C CA . VAL A 1 88 ? -33.255 21.143 31.267 1.00 64.94 88 VAL A CA 1
ATOM 664 C C . VAL A 1 88 ? -32.816 19.850 31.943 1.00 64.94 88 VAL A C 1
ATOM 666 O O . VAL A 1 88 ? -33.330 18.769 31.659 1.00 64.94 88 VAL A O 1
ATOM 669 N N . ALA A 1 89 ? -31.771 19.946 32.765 1.00 77.81 89 ALA A N 1
ATOM 670 C CA . ALA A 1 89 ? -31.228 18.804 33.474 1.00 77.81 89 ALA A CA 1
ATOM 671 C C . ALA A 1 89 ? -32.362 18.151 34.287 1.00 77.81 89 ALA A C 1
ATOM 673 O O . ALA A 1 89 ? -33.037 18.849 35.054 1.00 77.81 89 ALA A O 1
ATOM 674 N N . PRO A 1 90 ? -32.608 16.838 34.124 1.00 72.38 90 PRO A N 1
ATOM 675 C CA . PRO A 1 90 ? -33.667 16.166 34.857 1.00 72.38 90 PRO A CA 1
ATOM 676 C C . PRO A 1 90 ? -33.390 16.292 36.357 1.00 72.38 90 PRO A C 1
ATOM 678 O O . PRO A 1 90 ? -32.291 16.003 36.834 1.00 72.38 90 PRO A O 1
ATOM 681 N N . LYS A 1 91 ? -34.390 16.777 37.100 1.00 70.62 91 LYS A N 1
ATOM 682 C CA . LYS A 1 91 ? -34.313 17.019 38.542 1.00 70.62 91 LYS A CA 1
ATOM 683 C C . LY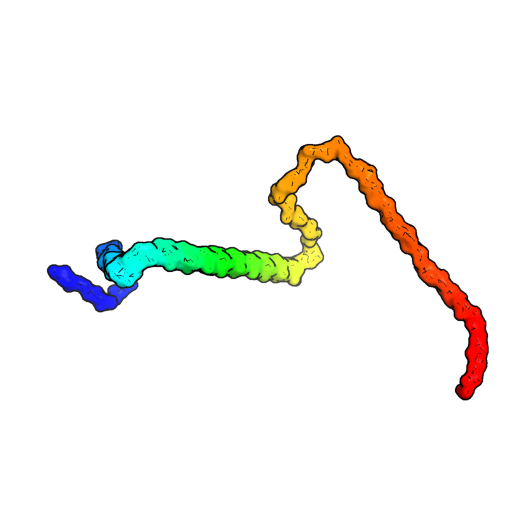S A 1 91 ? -34.008 15.697 39.256 1.00 70.62 91 LYS A C 1
ATOM 685 O O . LYS A 1 91 ? -34.893 14.865 39.431 1.00 70.62 91 LYS A O 1
ATOM 690 N N . PHE A 1 92 ? -32.756 15.510 39.668 1.00 72.31 92 PHE A N 1
ATOM 691 C CA . PHE A 1 92 ? -32.359 14.419 40.551 1.00 72.31 92 PHE A CA 1
ATOM 692 C C . PHE A 1 92 ? -33.041 14.627 41.905 1.00 72.31 92 PHE A C 1
ATOM 694 O O . PHE A 1 92 ? -32.767 15.609 42.599 1.00 72.31 92 PHE A O 1
ATOM 701 N N . VAL A 1 93 ? -33.964 13.736 42.259 1.00 66.44 93 VAL A N 1
ATOM 702 C CA . VAL A 1 93 ? -34.544 13.687 43.601 1.00 66.44 93 VAL A CA 1
ATOM 703 C C . VAL A 1 93 ? -33.690 12.698 44.392 1.00 66.44 93 VAL A C 1
ATOM 705 O O . VAL A 1 93 ? -33.730 11.505 44.084 1.00 66.44 93 VAL A O 1
ATOM 708 N N . PRO A 1 94 ? -32.866 13.147 45.354 1.00 70.25 94 PRO A N 1
ATOM 709 C CA . PRO A 1 94 ? -32.140 12.218 46.203 1.00 70.25 94 PRO A CA 1
ATOM 710 C C . PRO A 1 94 ? -33.164 11.405 47.010 1.00 70.25 94 PRO A C 1
ATOM 712 O O . PRO A 1 94 ? -34.147 11.990 47.480 1.00 70.25 94 PRO A O 1
ATOM 715 N N . PRO A 1 95 ? -32.983 10.085 47.189 1.00 64.38 95 PRO A N 1
ATOM 716 C CA . PRO A 1 95 ? -33.809 9.339 48.125 1.00 64.38 95 PRO A CA 1
ATOM 717 C C . PRO A 1 95 ? -33.639 9.968 49.513 1.00 64.38 95 PRO A C 1
ATOM 719 O O . PRO A 1 95 ? -32.561 9.928 50.106 1.00 64.38 95 PRO A O 1
ATOM 722 N N . SER A 1 96 ? -34.708 10.622 49.974 1.00 68.06 96 SER A N 1
ATOM 723 C CA . SER A 1 96 ? -34.840 11.175 51.317 1.00 68.06 96 SER A CA 1
ATOM 724 C C . SER A 1 96 ? -34.507 10.083 52.325 1.00 68.06 96 SER A C 1
ATOM 726 O O . SER A 1 96 ? -35.036 8.976 52.237 1.00 68.06 96 SER A O 1
ATOM 728 N N . ALA A 1 97 ? -33.601 10.392 53.246 1.00 59.72 97 ALA A N 1
ATOM 729 C CA . ALA A 1 97 ? -33.143 9.479 54.276 1.00 59.72 97 ALA A CA 1
ATOM 730 C C . ALA A 1 97 ? -34.317 8.787 55.003 1.00 59.72 97 ALA A C 1
ATOM 732 O O . ALA A 1 97 ? -35.264 9.451 55.409 1.00 59.72 97 ALA A O 1
ATOM 733 N N . ALA A 1 98 ? -34.174 7.466 55.162 1.00 59.44 98 ALA A N 1
ATOM 734 C CA . ALA A 1 98 ? -34.797 6.567 56.137 1.00 59.44 98 ALA A CA 1
ATOM 735 C C . ALA A 1 98 ? -36.326 6.626 56.345 1.00 59.44 98 ALA A C 1
ATOM 737 O O . ALA A 1 98 ? -36.836 7.506 57.034 1.00 59.44 98 ALA A O 1
ATOM 738 N N . PRO A 1 99 ? -37.025 5.535 56.001 1.00 59.56 99 PRO A N 1
ATOM 739 C CA . PRO A 1 99 ? -38.027 4.968 56.886 1.00 59.56 99 PRO A CA 1
ATOM 740 C C . PRO A 1 99 ? -37.296 4.248 58.030 1.00 59.56 99 PRO A C 1
ATOM 742 O O . PRO A 1 99 ? -36.706 3.183 57.848 1.00 59.56 99 PRO A O 1
ATOM 745 N N . GLN A 1 100 ? -37.273 4.871 59.208 1.00 59.41 100 GLN A N 1
ATOM 746 C CA . GLN A 1 100 ? -37.431 4.083 60.429 1.00 59.41 100 GLN A CA 1
ATOM 747 C C . GLN A 1 100 ? -38.826 3.435 60.400 1.00 59.41 100 GLN A C 1
ATOM 749 O O . GLN A 1 100 ? -39.700 3.970 59.725 1.00 59.41 100 GLN A O 1
ATOM 754 N N . GLU A 1 101 ? -38.992 2.359 61.179 1.00 57.81 101 GLU A N 1
ATOM 755 C CA . GLU A 1 101 ? -40.147 1.439 61.290 1.00 57.81 101 GLU A CA 1
ATOM 756 C C . GLU A 1 101 ? -39.977 0.180 60.422 1.00 57.81 101 GLU A C 1
ATOM 758 O O . GLU A 1 101 ? -39.689 0.265 59.238 1.00 57.81 101 GLU A O 1
ATOM 763 N N . GLU A 1 102 ? -40.128 -1.054 60.893 1.00 59.22 102 GLU A N 1
ATOM 764 C CA . GLU A 1 102 ? -40.483 -1.658 62.182 1.00 59.22 102 GLU A CA 1
ATOM 765 C C . GLU A 1 102 ? -40.417 -3.188 61.940 1.00 59.22 102 GLU A C 1
ATOM 767 O O . GLU A 1 102 ? -40.399 -3.625 60.789 1.00 59.22 102 GLU A O 1
ATOM 772 N N . THR A 1 103 ? -40.480 -3.995 63.004 1.00 52.41 103 THR A N 1
ATOM 773 C CA . THR A 1 103 ? -40.746 -5.456 63.025 1.00 52.41 103 THR A CA 1
ATOM 774 C C . THR A 1 103 ? -39.503 -6.346 62.819 1.00 52.41 103 THR A C 1
ATOM 776 O O . THR A 1 103 ? -38.849 -6.304 61.788 1.00 52.41 103 THR A O 1
ATOM 779 N N . ALA A 1 104 ? -38.949 -6.977 63.859 1.00 60.91 104 ALA A N 1
ATOM 780 C CA . ALA A 1 104 ? -39.438 -8.100 64.674 1.00 60.91 104 ALA A CA 1
ATOM 781 C C . ALA A 1 104 ? -38.875 -9.450 64.184 1.00 60.91 104 ALA A C 1
ATOM 783 O O . ALA A 1 104 ? -38.984 -9.786 63.012 1.00 60.91 104 ALA A O 1
ATOM 784 N N . ASP A 1 105 ? -38.367 -10.213 65.156 1.00 61.47 105 ASP A N 1
ATOM 785 C CA . ASP A 1 105 ? -38.309 -11.682 65.186 1.00 61.47 105 ASP A CA 1
ATOM 786 C C . ASP A 1 105 ? -37.113 -12.407 64.533 1.00 61.47 105 ASP A C 1
ATOM 788 O O . ASP A 1 105 ? -37.152 -12.809 63.371 1.00 61.47 105 ASP A O 1
ATOM 792 N N . SER A 1 106 ? -36.062 -12.646 65.333 1.00 52.88 106 SER A N 1
ATOM 793 C CA . SER A 1 106 ? -35.503 -13.981 65.671 1.00 52.88 106 SER A CA 1
ATOM 794 C C . SER A 1 106 ? -34.204 -13.856 66.469 1.00 52.88 106 SER A C 1
ATOM 796 O O . SER A 1 106 ? -33.305 -13.110 66.020 1.00 52.88 106 SER A O 1
#

Radius of gyration: 32.56 Å; chains: 1; bounding box: 70×45×84 Å